Protein AF-J9G5D9-F1 (afdb_monomer_lite)

InterPro domains:
  IPR029044 Nucleotide-diphospho-sugar transferases [G3DSA:3.90.550.10] (17-73)
  IPR029044 Nucleotide-diphospho-sugar transferases [SSF53448] (20-72)

Secondary structure (DSSP, 8-state):
----EEEEEE--TT---TTTTTTS-GGG-EETTTEETTHHHHHHHHHTT--EEEEEE-S-THHHHHHHTT---

Structure (mmCIF, N/CA/C/O backbone):
data_AF-J9G5D9-F1
#
_entry.id   AF-J9G5D9-F1
#
loop_
_atom_site.group_PDB
_atom_site.id
_atom_site.type_symbol
_atom_site.label_atom_id
_atom_site.label_alt_id
_atom_site.label_comp_id
_atom_site.label_asym_id
_atom_site.label_entity_id
_atom_site.label_seq_id
_atom_site.pdbx_PDB_ins_code
_atom_site.Cartn_x
_atom_site.Cartn_y
_atom_site.Cartn_z
_atom_site.occupancy
_atom_site.B_iso_or_equiv
_atom_site.auth_seq_id
_atom_site.auth_comp_id
_atom_site.auth_asym_id
_atom_site.auth_atom_id
_ato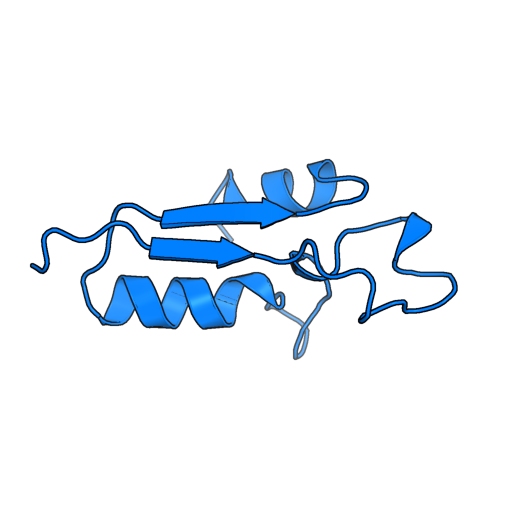m_site.pdbx_PDB_model_num
ATOM 1 N N . MET A 1 1 ? -14.780 -3.081 16.724 1.00 67.56 1 MET A N 1
ATOM 2 C CA . MET A 1 1 ? -13.971 -3.149 15.490 1.00 67.56 1 MET A CA 1
ATOM 3 C C . MET A 1 1 ? -14.929 -3.144 14.311 1.00 67.56 1 MET A C 1
ATOM 5 O O . MET A 1 1 ? -15.943 -3.831 14.416 1.00 67.56 1 MET A O 1
ATOM 9 N N . PRO A 1 2 ? -14.701 -2.329 13.270 1.00 79.19 2 PRO A N 1
ATOM 10 C CA . PRO A 1 2 ? -15.550 -2.329 12.083 1.00 79.19 2 PRO A CA 1
ATOM 11 C C . PRO A 1 2 ? -15.457 -3.675 11.351 1.00 79.19 2 PRO A C 1
ATOM 13 O O . PRO A 1 2 ? -14.365 -4.179 11.115 1.00 79.19 2 PRO A O 1
ATOM 16 N N . ASN A 1 3 ? -16.606 -4.248 10.992 1.00 92.25 3 ASN A N 1
ATOM 17 C CA . ASN A 1 3 ? -16.681 -5.418 10.119 1.00 92.25 3 ASN A CA 1
ATOM 18 C C . ASN A 1 3 ? -16.664 -4.938 8.661 1.00 92.25 3 ASN A C 1
ATOM 20 O O . ASN A 1 3 ? -17.718 -4.710 8.065 1.00 92.25 3 ASN A O 1
ATOM 24 N N . ALA A 1 4 ? -15.470 -4.667 8.140 1.00 93.94 4 ALA A N 1
ATOM 25 C CA . ALA A 1 4 ? -15.273 -4.096 6.814 1.00 93.94 4 ALA A CA 1
ATOM 26 C C . ALA A 1 4 ? -14.068 -4.730 6.114 1.00 93.94 4 ALA A C 1
ATOM 28 O O . A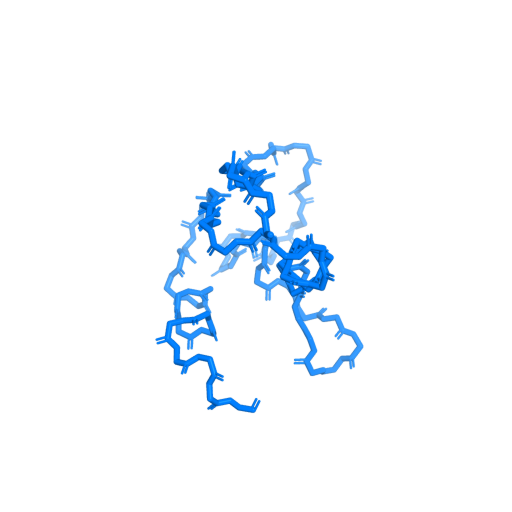LA A 1 4 ? -13.060 -5.024 6.752 1.00 93.94 4 ALA A O 1
ATOM 29 N N . LEU A 1 5 ? -14.168 -4.863 4.789 1.00 95.69 5 LEU A N 1
ATOM 30 C CA . LEU A 1 5 ? -13.069 -5.257 3.913 1.00 95.69 5 LEU A CA 1
ATOM 31 C C . LEU A 1 5 ? -12.421 -4.006 3.310 1.00 95.69 5 LEU A C 1
ATOM 33 O O . LEU A 1 5 ? -13.060 -3.267 2.557 1.00 95.69 5 LEU A O 1
ATOM 37 N N . GLY A 1 6 ? -11.148 -3.780 3.615 1.00 95.81 6 GLY A N 1
ATOM 38 C CA . GLY A 1 6 ? -10.337 -2.749 2.978 1.00 95.81 6 GLY A CA 1
ATOM 39 C C . GLY A 1 6 ? -9.836 -3.210 1.610 1.00 95.81 6 GLY A C 1
ATOM 40 O O . GLY A 1 6 ? -9.231 -4.272 1.497 1.00 95.81 6 GLY A O 1
ATOM 41 N N . ILE A 1 7 ? -10.048 -2.408 0.566 1.00 95.56 7 ILE A N 1
ATOM 42 C CA . ILE A 1 7 ? -9.511 -2.671 -0.777 1.00 95.56 7 ILE A CA 1
ATOM 43 C C . ILE A 1 7 ? -8.579 -1.526 -1.168 1.00 95.56 7 ILE A C 1
ATOM 45 O O . ILE A 1 7 ? -8.993 -0.368 -1.225 1.00 95.56 7 ILE A O 1
ATOM 49 N N . ILE A 1 8 ? -7.321 -1.853 -1.466 1.00 93.44 8 ILE A N 1
ATOM 50 C CA . ILE A 1 8 ? -6.303 -0.908 -1.934 1.00 93.44 8 ILE A CA 1
ATOM 51 C C . ILE A 1 8 ? -5.910 -1.294 -3.362 1.00 93.44 8 ILE A C 1
ATOM 53 O O . ILE A 1 8 ? -5.448 -2.408 -3.600 1.00 93.44 8 ILE A O 1
ATOM 57 N N . SER A 1 9 ? -6.071 -0.374 -4.317 1.00 91.44 9 SER A N 1
ATOM 58 C CA . SER A 1 9 ? -5.803 -0.632 -5.736 1.00 91.44 9 SER A CA 1
ATOM 59 C C . SER A 1 9 ? -4.666 0.235 -6.277 1.00 91.44 9 SER A C 1
ATOM 61 O O . SER A 1 9 ? -4.816 1.440 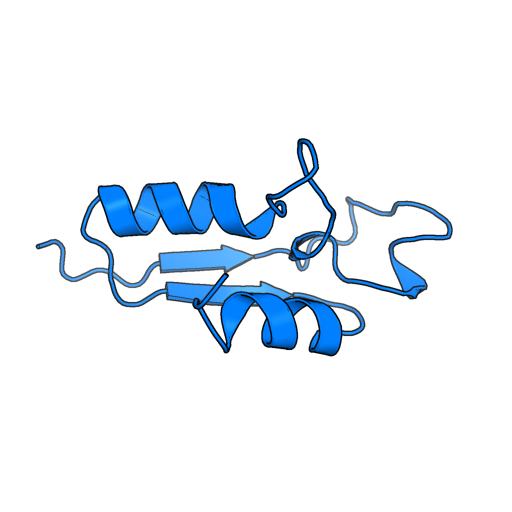-6.471 1.00 91.44 9 SER A O 1
ATOM 63 N N . PHE A 1 10 ? -3.531 -0.403 -6.572 1.00 86.00 10 PHE A N 1
ATOM 64 C CA . PHE A 1 10 ? -2.374 0.177 -7.264 1.00 86.00 10 PHE A CA 1
ATOM 6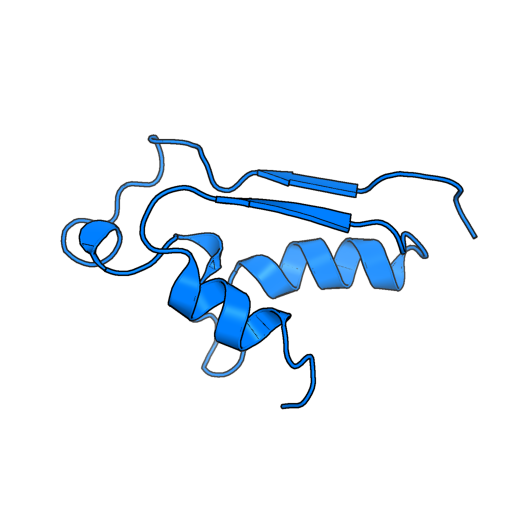5 C C . PHE A 1 10 ? -2.290 -0.290 -8.728 1.00 86.00 10 PHE A C 1
ATOM 67 O O . PHE A 1 10 ? -1.199 -0.492 -9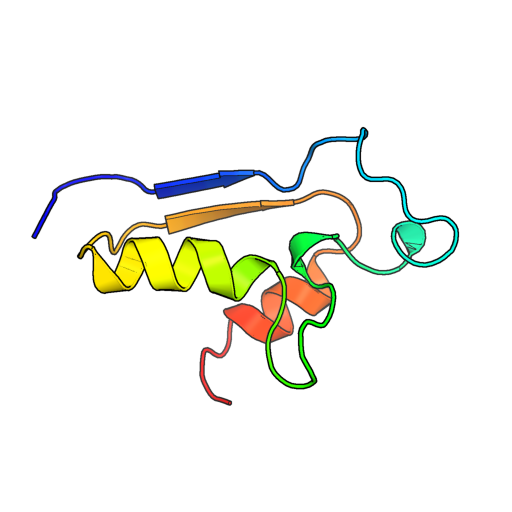.263 1.00 86.00 10 PHE A O 1
ATOM 74 N N . THR A 1 11 ? -3.434 -0.522 -9.374 1.00 80.19 11 THR A N 1
ATOM 75 C CA . THR A 1 11 ? -3.506 -1.045 -10.751 1.00 80.19 11 THR A CA 1
ATOM 76 C C . THR A 1 11 ? -3.638 0.048 -11.813 1.00 80.19 11 THR A C 1
ATOM 78 O O . THR A 1 11 ? -3.560 -0.249 -13.005 1.00 80.19 11 THR A O 1
ATOM 81 N N . SER A 1 12 ? -3.819 1.309 -11.403 1.00 74.94 12 SER A N 1
ATOM 82 C CA . SER A 1 12 ? -4.049 2.414 -12.334 1.00 74.94 12 SER A CA 1
ATOM 83 C C . SER A 1 12 ? -2.855 2.617 -13.280 1.00 74.94 12 SER A C 1
ATOM 85 O O . SER A 1 12 ? -1.744 2.879 -12.809 1.00 74.94 12 SER A O 1
ATOM 87 N N . PRO A 1 13 ? -3.068 2.570 -14.610 1.00 64.88 13 PRO A N 1
ATOM 88 C CA . PRO A 1 13 ? -2.016 2.812 -15.595 1.00 64.88 13 PRO A CA 1
ATOM 89 C C . PRO A 1 13 ? -1.609 4.291 -15.673 1.00 64.88 13 PRO A C 1
ATOM 91 O O . PRO A 1 13 ? -0.604 4.612 -16.301 1.00 64.88 13 PRO A O 1
ATOM 94 N N . ALA A 1 14 ? -2.362 5.194 -15.028 1.00 64.56 14 ALA A N 1
ATOM 95 C CA . ALA A 1 14 ? -2.068 6.625 -15.011 1.00 64.56 14 ALA A CA 1
ATOM 96 C C . ALA A 1 14 ? -0.754 6.956 -14.281 1.00 64.56 14 ALA A C 1
ATOM 98 O O . ALA A 1 14 ? -0.152 7.996 -14.538 1.00 64.56 14 ALA A O 1
ATOM 99 N N . ILE A 1 15 ? -0.289 6.076 -13.387 1.00 64.00 15 ILE A N 1
ATOM 100 C CA . ILE A 1 15 ? 0.971 6.254 -12.661 1.00 64.00 15 ILE A CA 1
ATOM 101 C C . ILE A 1 15 ? 2.058 5.432 -13.357 1.00 64.00 15 ILE A C 1
ATOM 103 O O . ILE A 1 15 ? 2.384 4.314 -12.958 1.00 64.00 15 ILE A O 1
ATOM 107 N N . PHE A 1 16 ? 2.622 6.002 -14.421 1.00 65.50 16 PHE A N 1
ATOM 108 C CA . PHE A 1 16 ? 3.756 5.426 -15.136 1.00 65.50 16 PHE A CA 1
ATOM 109 C C . PHE A 1 16 ? 5.032 6.211 -14.835 1.00 65.50 16 PHE A C 1
ATOM 111 O O . PHE A 1 16 ? 5.219 7.335 -15.300 1.00 65.50 16 PHE A O 1
ATOM 118 N N . VAL A 1 17 ? 5.943 5.596 -14.083 1.00 66.94 17 VAL A N 1
ATOM 119 C CA . VAL A 1 17 ? 7.289 6.125 -13.856 1.00 66.94 17 VAL A CA 1
ATOM 120 C C . VAL A 1 17 ? 8.247 5.363 -14.759 1.00 66.94 17 VAL A C 1
ATOM 122 O O . VAL A 1 17 ? 8.613 4.211 -14.497 1.00 66.94 17 VAL A O 1
ATOM 125 N N . ARG A 1 18 ? 8.629 6.015 -15.862 1.00 68.75 18 ARG A N 1
ATOM 126 C CA . ARG A 1 18 ? 9.507 5.444 -16.888 1.00 68.75 18 ARG A CA 1
ATOM 127 C C . ARG A 1 18 ? 10.783 4.897 -16.243 1.00 68.75 18 ARG A C 1
ATOM 129 O O . ARG A 1 18 ? 11.482 5.609 -15.533 1.00 68.75 18 ARG A O 1
ATOM 136 N N . GLY A 1 19 ? 11.073 3.625 -16.502 1.00 68.88 19 GLY A N 1
ATOM 137 C CA . GLY A 1 19 ? 12.281 2.952 -16.024 1.00 68.88 19 GLY A CA 1
ATOM 138 C C . GLY A 1 19 ? 12.193 2.338 -14.625 1.00 68.88 19 GLY A C 1
ATOM 139 O O . GLY A 1 19 ? 13.026 1.498 -14.330 1.00 68.88 19 GLY A O 1
ATOM 140 N N . ILE A 1 20 ? 11.199 2.667 -13.788 1.00 67.25 20 ILE A N 1
ATOM 141 C CA . ILE A 1 20 ? 11.031 2.054 -12.449 1.00 67.25 20 ILE A CA 1
ATOM 142 C C . ILE A 1 20 ? 9.785 1.167 -12.399 1.00 67.25 20 ILE A C 1
ATOM 144 O O . ILE A 1 20 ? 9.842 0.058 -11.861 1.00 67.25 20 ILE A O 1
ATOM 148 N N . SER A 1 21 ? 8.681 1.609 -13.013 1.00 65.38 21 SER A N 1
ATOM 149 C CA . SER A 1 21 ? 7.415 0.860 -13.050 1.00 65.38 21 SER A CA 1
ATOM 150 C C . SER A 1 21 ? 7.534 -0.506 -13.740 1.00 65.38 21 SER A C 1
ATOM 152 O O . SER A 1 21 ? 6.730 -1.392 -13.479 1.00 65.38 21 SER A O 1
ATOM 154 N N . SER A 1 22 ? 8.553 -0.700 -14.586 1.00 67.69 22 SER A N 1
ATOM 155 C CA . SER A 1 22 ? 8.855 -1.985 -15.231 1.00 67.69 22 SER A CA 1
ATOM 156 C C . SER A 1 22 ? 9.456 -3.021 -14.270 1.00 67.69 22 SER A C 1
ATOM 158 O O . SER A 1 22 ? 9.345 -4.217 -14.519 1.00 67.69 22 SER A O 1
ATOM 160 N N . TYR A 1 23 ? 10.099 -2.577 -13.184 1.00 69.25 23 TYR A N 1
ATOM 161 C CA . TYR A 1 23 ? 10.831 -3.447 -12.252 1.00 69.25 23 TYR A CA 1
ATOM 162 C C . TYR A 1 23 ? 10.067 -3.713 -10.958 1.00 69.25 23 TYR A C 1
ATOM 164 O O . TYR A 1 23 ? 10.233 -4.773 -10.353 1.00 69.25 23 TYR A O 1
ATOM 172 N N . ARG A 1 24 ? 9.236 -2.761 -10.515 1.00 77.81 24 ARG A N 1
ATOM 173 C CA . ARG A 1 24 ? 8.442 -2.895 -9.292 1.00 77.81 24 ARG A CA 1
ATOM 174 C C . ARG A 1 24 ? 7.095 -2.173 -9.396 1.00 77.81 24 ARG A C 1
ATOM 176 O O . ARG A 1 24 ? 7.032 -1.111 -10.016 1.00 77.81 24 ARG A O 1
ATOM 183 N N . PRO A 1 25 ? 6.041 -2.692 -8.747 1.00 85.56 25 PRO A N 1
ATOM 184 C CA . PRO A 1 25 ? 4.764 -2.005 -8.627 1.00 85.56 25 PRO A CA 1
ATOM 185 C C . PRO A 1 25 ? 4.919 -0.679 -7.884 1.00 85.56 25 PRO A C 1
ATOM 187 O O . PRO A 1 25 ? 5.746 -0.565 -6.975 1.00 85.56 25 PRO A O 1
ATOM 190 N N . VAL A 1 26 ? 4.055 0.289 -8.198 1.00 87.25 26 VAL A N 1
ATOM 191 C CA . VAL A 1 26 ? 3.987 1.590 -7.503 1.00 87.25 26 VAL A CA 1
ATOM 192 C C . VAL A 1 26 ? 3.780 1.402 -6.000 1.00 87.25 26 VAL A C 1
ATOM 194 O O . VAL A 1 26 ? 4.432 2.068 -5.204 1.00 87.25 26 VAL A O 1
ATOM 197 N N . ALA A 1 27 ? 2.970 0.416 -5.605 1.00 89.06 27 ALA A N 1
ATOM 198 C CA . ALA A 1 27 ? 2.769 0.019 -4.210 1.00 89.06 27 ALA A CA 1
ATOM 199 C C . ALA A 1 27 ? 4.089 -0.214 -3.452 1.00 89.06 27 ALA A C 1
ATOM 201 O O . ALA A 1 27 ? 4.189 0.049 -2.255 1.00 89.06 27 ALA A O 1
ATOM 202 N N . ALA A 1 28 ? 5.115 -0.705 -4.153 1.00 89.19 28 ALA A N 1
ATOM 203 C CA . ALA A 1 28 ? 6.401 -1.011 -3.563 1.00 89.19 28 ALA A CA 1
ATOM 204 C C . ALA A 1 28 ? 7.356 0.189 -3.521 1.00 89.19 28 ALA A C 1
ATOM 206 O O . ALA A 1 28 ? 8.421 0.042 -2.939 1.00 89.19 28 ALA A O 1
ATOM 207 N N . PHE A 1 29 ? 7.062 1.336 -4.134 1.00 88.38 29 PHE A N 1
ATOM 208 C CA . PHE A 1 29 ? 8.021 2.444 -4.206 1.00 88.38 29 PHE A CA 1
ATOM 209 C C . PHE A 1 29 ? 8.405 2.933 -2.813 1.00 88.38 29 PHE A C 1
ATOM 211 O O . PHE A 1 29 ? 7.536 3.126 -1.968 1.00 88.38 29 PHE A O 1
ATOM 218 N N . SER A 1 30 ? 9.706 3.132 -2.597 1.00 88.00 30 SER A N 1
ATOM 219 C CA . SER A 1 30 ? 10.233 3.625 -1.328 1.00 88.00 30 SER A CA 1
ATOM 220 C C . SER A 1 30 ? 9.760 5.056 -1.066 1.00 88.00 30 SER A C 1
ATOM 222 O O . SER A 1 30 ? 9.794 5.903 -1.957 1.00 88.00 30 SER A O 1
ATOM 224 N N . TYR A 1 31 ? 9.365 5.324 0.173 1.00 84.50 31 TYR A N 1
ATOM 225 C CA . TYR A 1 31 ? 8.902 6.610 0.670 1.00 84.50 31 TYR A CA 1
ATOM 226 C C . TYR A 1 31 ? 9.647 6.943 1.968 1.00 84.50 31 TYR A C 1
ATOM 228 O O . TYR A 1 31 ? 9.658 6.152 2.911 1.00 84.50 31 TYR A O 1
ATOM 236 N N . VAL A 1 32 ? 10.320 8.098 1.995 1.00 88.88 32 VAL A N 1
ATOM 237 C CA . VAL A 1 32 ? 11.080 8.606 3.160 1.00 88.88 32 VAL A CA 1
ATOM 238 C C . VAL A 1 32 ? 12.033 7.542 3.755 1.00 88.88 32 VAL A C 1
ATOM 240 O O . VAL A 1 32 ? 12.162 7.361 4.961 1.00 88.88 32 VAL A O 1
ATOM 243 N N . GLY A 1 33 ? 12.702 6.783 2.881 1.00 83.56 33 GLY A N 1
ATOM 244 C CA . GLY A 1 33 ? 13.785 5.852 3.221 1.00 83.56 33 GLY A CA 1
ATOM 245 C C . GLY A 1 33 ? 13.368 4.475 3.753 1.00 83.56 33 GLY A C 1
ATOM 246 O O . GLY A 1 33 ? 13.978 3.487 3.350 1.00 83.56 33 GLY A O 1
ATOM 247 N N . ARG A 1 34 ? 12.355 4.381 4.623 1.00 85.31 34 ARG A N 1
ATOM 248 C CA . ARG A 1 34 ? 11.974 3.111 5.287 1.00 85.31 34 ARG A CA 1
ATOM 249 C C . ARG A 1 34 ? 10.604 2.575 4.897 1.00 85.31 34 ARG A C 1
ATOM 251 O O . ARG A 1 34 ? 10.393 1.370 4.970 1.00 85.31 34 ARG A O 1
ATOM 258 N N . TYR A 1 35 ? 9.704 3.452 4.474 1.00 90.06 35 TYR A N 1
ATOM 259 C CA . TYR A 1 35 ? 8.345 3.071 4.127 1.00 90.06 35 TYR A CA 1
ATOM 260 C C . TYR A 1 35 ? 8.218 2.815 2.635 1.00 90.06 35 TYR A C 1
ATOM 262 O O . TYR A 1 35 ? 9.096 3.148 1.831 1.00 90.06 35 TYR A O 1
ATOM 270 N N . ARG A 1 36 ? 7.091 2.241 2.254 1.00 91.31 36 ARG A N 1
ATOM 271 C CA . ARG A 1 36 ? 6.624 2.131 0.884 1.00 91.31 36 ARG A CA 1
ATOM 272 C C . ARG A 1 36 ? 5.257 2.772 0.752 1.00 91.31 36 ARG A C 1
ATOM 274 O O . ARG A 1 36 ? 4.543 2.945 1.733 1.00 91.31 36 ARG A O 1
ATOM 281 N N . LEU A 1 37 ? 4.870 3.106 -0.475 1.00 91.56 37 LEU A N 1
ATOM 282 C CA . LEU A 1 37 ? 3.570 3.735 -0.725 1.00 91.56 37 LEU A CA 1
ATOM 283 C C . LEU A 1 37 ? 2.383 2.893 -0.229 1.00 91.56 37 LEU A C 1
ATOM 285 O O . L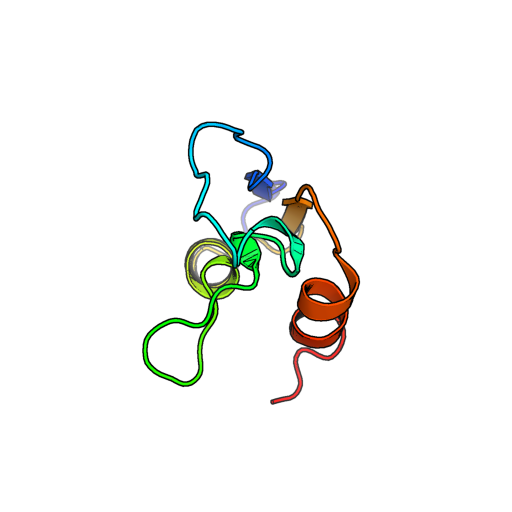EU A 1 37 ? 1.377 3.468 0.175 1.00 91.56 37 LEU A O 1
ATOM 289 N N . VAL A 1 38 ? 2.499 1.559 -0.215 1.00 92.00 38 VAL A N 1
ATOM 290 C CA . VAL A 1 38 ? 1.481 0.661 0.363 1.00 92.00 38 VAL A CA 1
ATOM 291 C C . VAL A 1 38 ? 1.283 0.859 1.871 1.00 92.00 38 VAL A C 1
ATOM 293 O O . VAL A 1 38 ? 0.176 0.651 2.363 1.00 92.00 38 VAL A O 1
ATOM 296 N N . ASP A 1 39 ? 2.306 1.309 2.601 1.00 92.69 39 ASP A N 1
ATOM 297 C CA . ASP A 1 39 ? 2.267 1.378 4.065 1.00 92.69 39 ASP A CA 1
ATOM 298 C C . ASP A 1 39 ? 1.296 2.457 4.557 1.00 92.69 39 ASP A C 1
ATOM 300 O O . ASP A 1 39 ? 0.682 2.289 5.606 1.00 92.69 39 ASP A O 1
ATOM 304 N N . ILE A 1 40 ? 1.107 3.543 3.797 1.00 93.81 40 ILE A N 1
ATOM 305 C CA . ILE A 1 40 ? 0.201 4.644 4.160 1.00 93.81 40 ILE A CA 1
ATOM 306 C C . ILE A 1 40 ? -1.266 4.179 4.241 1.00 93.81 40 ILE A C 1
ATOM 308 O O . ILE A 1 40 ? -1.858 4.283 5.317 1.00 93.81 40 ILE A O 1
ATOM 312 N N . PRO A 1 41 ? -1.889 3.647 3.166 1.00 95.06 41 PRO A N 1
ATOM 313 C CA . PRO A 1 41 ? -3.270 3.181 3.237 1.00 95.06 41 PRO A CA 1
ATOM 314 C C . PRO A 1 41 ? -3.437 1.974 4.168 1.00 95.06 41 PRO A C 1
ATOM 316 O O . PRO A 1 41 ? -4.453 1.902 4.855 1.00 95.06 41 PRO A O 1
ATOM 319 N N . VAL A 1 42 ? -2.449 1.072 4.253 1.00 94.06 42 VAL A N 1
ATOM 320 C CA . VAL A 1 42 ? -2.489 -0.048 5.209 1.00 94.06 42 VAL A CA 1
ATOM 321 C C . VAL A 1 42 ? -2.510 0.469 6.647 1.00 94.06 42 VAL A C 1
ATOM 323 O O . VAL A 1 42 ? -3.398 0.086 7.401 1.00 94.06 42 VAL A O 1
ATOM 326 N N . SER A 1 43 ? -1.612 1.390 7.012 1.00 94.69 43 SER A N 1
ATOM 327 C CA . SER A 1 43 ? -1.568 1.982 8.358 1.00 94.69 43 SER A CA 1
ATOM 328 C C . SER A 1 43 ? -2.852 2.740 8.691 1.00 94.69 43 SER A C 1
ATOM 330 O O . SER A 1 43 ? -3.352 2.646 9.806 1.00 94.69 43 SER A O 1
ATOM 332 N N . ASN A 1 44 ? -3.427 3.465 7.727 1.00 95.75 44 ASN A N 1
ATOM 333 C CA . ASN A 1 44 ? -4.708 4.146 7.923 1.00 95.75 44 ASN A CA 1
ATOM 334 C C . ASN A 1 44 ? -5.838 3.153 8.240 1.00 95.75 44 ASN A C 1
ATOM 336 O O . ASN A 1 44 ? -6.629 3.393 9.153 1.00 95.75 44 ASN A O 1
ATOM 340 N N . MET A 1 45 ? -5.912 2.042 7.502 1.00 95.69 45 MET A N 1
ATOM 341 C CA . MET A 1 45 ? -6.929 1.006 7.699 1.00 95.69 45 MET A CA 1
ATOM 342 C C . MET A 1 45 ? -6.746 0.275 9.033 1.00 95.69 45 MET A C 1
ATOM 344 O O . MET A 1 45 ? -7.707 0.169 9.798 1.00 95.69 45 MET A O 1
ATOM 348 N N . THR A 1 46 ? -5.524 -0.151 9.360 1.00 94.31 46 THR A N 1
ATOM 349 C CA . THR A 1 46 ? -5.247 -0.867 10.614 1.00 94.31 46 THR A CA 1
ATOM 350 C C . THR A 1 46 ? -5.448 0.027 11.838 1.00 94.31 46 THR A C 1
ATOM 352 O O . THR A 1 46 ? -6.100 -0.399 12.791 1.00 94.31 46 THR A O 1
ATOM 355 N N . ASN A 1 47 ? -5.014 1.293 11.792 1.00 95.62 47 ASN A N 1
ATOM 356 C CA . ASN A 1 47 ? -5.277 2.276 12.854 1.00 95.62 47 ASN A CA 1
ATOM 357 C C . ASN A 1 47 ? -6.773 2.608 13.003 1.00 95.62 47 ASN A C 1
ATOM 359 O O . ASN A 1 47 ? -7.205 3.025 14.074 1.00 95.62 47 ASN A O 1
ATOM 363 N N . SER A 1 48 ? -7.574 2.388 11.955 1.00 96.19 48 SER A N 1
ATOM 364 C CA . SER A 1 48 ? -9.040 2.523 11.989 1.00 96.19 48 SER A CA 1
ATOM 365 C C . SER A 1 48 ? -9.758 1.226 12.395 1.00 96.19 48 SER A C 1
ATOM 367 O O . SER A 1 48 ? -10.988 1.175 12.418 1.00 96.19 48 SER A O 1
ATOM 369 N N . GLY A 1 49 ? -9.015 0.162 12.718 1.00 95.25 49 GLY A N 1
ATOM 370 C CA . GLY A 1 49 ? -9.561 -1.124 13.151 1.00 95.25 49 GLY A CA 1
ATOM 371 C C . GLY A 1 49 ? -10.053 -2.038 12.024 1.00 95.25 49 GLY A C 1
ATOM 372 O O . GLY A 1 49 ? -10.744 -3.011 12.321 1.00 95.25 49 GLY A O 1
ATOM 373 N N . ILE A 1 50 ? -9.716 -1.749 10.763 1.00 96.12 50 ILE A N 1
ATOM 374 C CA . ILE A 1 50 ? -9.973 -2.627 9.611 1.00 96.12 50 ILE A CA 1
ATOM 375 C C . ILE A 1 50 ? -8.831 -3.646 9.533 1.00 96.12 50 ILE A C 1
ATOM 377 O O . ILE A 1 50 ? -7.673 -3.262 9.377 1.00 96.12 50 ILE A O 1
ATOM 381 N N . GLN A 1 51 ? -9.153 -4.934 9.664 1.00 91.94 51 GLN A N 1
ATOM 382 C CA . GLN A 1 51 ? -8.159 -6.017 9.729 1.00 91.94 51 GLN A CA 1
ATOM 383 C C . GLN A 1 51 ? -8.072 -6.831 8.436 1.00 91.94 51 GLN A C 1
ATOM 385 O O . GLN A 1 51 ? -6.988 -7.271 8.062 1.00 91.94 51 GLN A O 1
ATOM 390 N N . ASP A 1 52 ? -9.189 -6.974 7.723 1.00 94.44 52 ASP A N 1
ATOM 391 C CA . ASP A 1 52 ? -9.227 -7.646 6.430 1.00 94.44 52 ASP A CA 1
ATOM 392 C C . ASP A 1 52 ? -8.904 -6.637 5.329 1.00 94.44 52 ASP A C 1
ATOM 394 O O . ASP A 1 52 ? -9.715 -5.769 5.000 1.00 94.44 52 ASP A O 1
ATOM 398 N N . ILE A 1 53 ? -7.692 -6.720 4.775 1.00 94.50 53 ILE A N 1
ATOM 399 C CA . ILE A 1 53 ? -7.200 -5.789 3.755 1.00 94.50 53 ILE A CA 1
ATOM 400 C C . ILE A 1 53 ? -6.692 -6.570 2.544 1.00 94.50 53 ILE A C 1
ATOM 402 O O . ILE A 1 53 ? -5.814 -7.424 2.655 1.00 94.50 53 ILE A O 1
ATOM 406 N N . GLN A 1 54 ? -7.207 -6.232 1.365 1.00 93.62 54 GLN A N 1
ATOM 407 C CA . GLN A 1 54 ? -6.735 -6.741 0.082 1.00 93.62 54 GLN A CA 1
ATOM 408 C C . GLN A 1 54 ? -5.990 -5.648 -0.682 1.00 93.62 54 GLN A C 1
ATOM 410 O O . GLN A 1 54 ? -6.491 -4.536 -0.862 1.00 93.62 54 GLN A O 1
ATOM 415 N N . VAL A 1 55 ? -4.796 -5.983 -1.170 1.00 91.75 55 VAL A N 1
ATOM 416 C CA . VAL A 1 55 ? -3.952 -5.081 -1.960 1.00 91.75 55 VAL A CA 1
ATOM 417 C C . VAL A 1 55 ? -3.807 -5.633 -3.372 1.00 91.75 55 VAL A C 1
ATOM 419 O O . VAL A 1 55 ? -3.232 -6.700 -3.579 1.00 91.75 55 VAL A O 1
ATOM 422 N N . TYR A 1 56 ? -4.289 -4.873 -4.349 1.00 90.88 56 TYR A N 1
ATOM 423 C CA . TYR A 1 56 ? -4.207 -5.195 -5.768 1.00 90.88 56 TYR A CA 1
ATOM 424 C C . TYR A 1 56 ? -3.106 -4.375 -6.430 1.00 90.88 56 TYR A C 1
ATOM 426 O O . TYR A 1 56 ? -3.013 -3.160 -6.238 1.00 90.88 56 TYR A O 1
ATOM 434 N N . THR A 1 57 ? -2.260 -5.020 -7.231 1.00 87.69 57 THR A N 1
ATOM 435 C CA . THR A 1 57 ? -1.159 -4.342 -7.914 1.00 87.69 57 THR A CA 1
ATOM 436 C C . THR A 1 57 ? -0.817 -5.000 -9.247 1.00 87.69 57 THR A C 1
ATOM 438 O O . THR A 1 57 ? -0.990 -6.205 -9.405 1.00 87.69 57 THR A O 1
ATOM 441 N N . ASN A 1 58 ? -0.308 -4.201 -10.187 1.00 84.12 58 ASN A N 1
ATOM 442 C CA . ASN A 1 58 ? 0.184 -4.647 -11.492 1.00 84.12 58 ASN A CA 1
ATOM 443 C C . ASN A 1 58 ? 1.724 -4.607 -11.529 1.00 84.12 58 ASN A C 1
ATOM 445 O O . ASN A 1 58 ? 2.348 -3.863 -10.773 1.00 84.12 58 ASN A O 1
ATOM 449 N N . GLY A 1 59 ? 2.349 -5.353 -12.443 1.00 81.25 59 GLY A N 1
ATOM 450 C CA . GLY A 1 59 ? 3.813 -5.444 -12.557 1.00 81.25 59 GLY A CA 1
ATOM 451 C C . GLY A 1 59 ? 4.378 -6.635 -11.780 1.00 81.25 59 GLY A C 1
ATOM 452 O O . GLY A 1 59 ? 3.694 -7.639 -11.638 1.00 81.25 59 GLY A O 1
ATOM 453 N N . ASN A 1 60 ? 5.625 -6.555 -11.302 1.00 83.12 60 ASN A N 1
ATOM 454 C CA . ASN A 1 60 ? 6.276 -7.647 -10.562 1.00 83.12 60 ASN A CA 1
ATOM 455 C C . ASN A 1 60 ? 5.954 -7.585 -9.050 1.00 83.12 60 ASN A C 1
ATOM 457 O O . ASN A 1 60 ? 6.611 -6.831 -8.325 1.00 83.12 60 ASN A O 1
ATOM 461 N N . PRO A 1 61 ? 4.999 -8.377 -8.525 1.00 81.50 61 PRO A N 1
ATOM 462 C CA . PRO A 1 61 ? 4.544 -8.245 -7.144 1.00 81.50 61 PRO A CA 1
ATOM 463 C C . PRO A 1 61 ? 5.545 -8.800 -6.130 1.00 81.50 61 PRO A C 1
ATOM 465 O O . PRO A 1 61 ? 5.403 -8.514 -4.944 1.00 81.50 61 PRO A O 1
ATOM 468 N N . LYS A 1 62 ? 6.568 -9.556 -6.562 1.00 84.69 62 LYS A N 1
ATOM 469 C CA . LYS A 1 62 ? 7.496 -10.247 -5.659 1.00 84.69 62 LYS A CA 1
ATOM 470 C C . LYS A 1 62 ? 8.095 -9.304 -4.621 1.00 84.69 62 LYS A C 1
ATOM 472 O O . LYS A 1 62 ? 8.032 -9.575 -3.432 1.00 84.69 62 LYS A O 1
ATOM 477 N N . VAL A 1 63 ? 8.595 -8.152 -5.061 1.00 83.00 63 VAL A N 1
ATOM 478 C CA . VAL A 1 63 ? 9.191 -7.163 -4.156 1.00 83.00 63 VAL A CA 1
ATOM 479 C C . VAL A 1 63 ? 8.186 -6.596 -3.157 1.00 83.00 63 VAL A C 1
ATOM 481 O O . VAL A 1 63 ? 8.583 -6.260 -2.045 1.00 83.00 63 VAL A O 1
ATOM 484 N N . LEU A 1 64 ? 6.909 -6.454 -3.532 1.00 85.25 64 LEU A N 1
ATOM 485 C CA . LEU A 1 64 ? 5.845 -6.002 -2.633 1.00 85.25 64 LEU A CA 1
ATOM 486 C C . LEU A 1 64 ? 5.506 -7.090 -1.614 1.00 85.25 64 LEU A C 1
ATOM 488 O O . LEU A 1 64 ? 5.419 -6.795 -0.428 1.00 85.25 64 LEU A O 1
ATOM 492 N N . PHE A 1 65 ? 5.355 -8.333 -2.065 1.00 85.31 65 PHE A N 1
ATOM 493 C CA . PHE A 1 65 ? 5.037 -9.468 -1.202 1.00 85.31 65 PHE A CA 1
ATOM 494 C C . PHE A 1 65 ? 6.170 -9.786 -0.233 1.00 85.31 65 PHE A C 1
ATOM 496 O O . PHE A 1 65 ? 5.891 -10.064 0.921 1.00 85.31 65 PHE A O 1
ATOM 503 N N . ASP A 1 66 ? 7.430 -9.650 -0.644 1.00 84.88 66 ASP A N 1
ATOM 504 C CA . ASP A 1 66 ? 8.571 -9.809 0.264 1.00 84.88 66 ASP A CA 1
ATOM 505 C C . ASP A 1 66 ? 8.572 -8.727 1.376 1.00 84.88 66 ASP A C 1
ATOM 507 O O . ASP A 1 66 ? 9.089 -8.959 2.462 1.00 84.88 66 ASP A O 1
ATOM 511 N N . HIS A 1 67 ? 7.968 -7.552 1.132 1.00 83.94 67 HIS A N 1
ATOM 512 C CA . HIS A 1 67 ? 7.834 -6.467 2.123 1.00 83.94 67 HIS A CA 1
ATOM 513 C C . HIS A 1 67 ? 6.622 -6.632 3.036 1.00 83.94 67 HIS A C 1
ATOM 515 O O . HIS A 1 67 ? 6.736 -6.474 4.245 1.00 83.94 67 HIS A O 1
ATOM 521 N N . VAL A 1 68 ? 5.461 -6.958 2.465 1.00 81.62 68 VAL A N 1
ATOM 522 C CA . VAL A 1 68 ? 4.209 -7.124 3.222 1.00 81.62 68 VAL A CA 1
ATOM 523 C C . VAL A 1 68 ? 4.171 -8.475 3.941 1.00 81.62 68 VAL A C 1
ATOM 525 O O . VAL A 1 68 ? 3.728 -8.562 5.080 1.00 81.62 68 VAL A O 1
ATOM 528 N N . GLY A 1 69 ? 4.648 -9.532 3.284 1.00 70.31 69 GLY A N 1
ATOM 529 C CA . GLY A 1 69 ? 4.497 -10.928 3.690 1.00 70.31 69 GLY A CA 1
ATOM 530 C C . GLY A 1 69 ? 5.316 -11.346 4.908 1.00 70.31 69 GLY A C 1
ATOM 531 O O . GLY A 1 69 ? 5.059 -12.417 5.449 1.00 70.31 69 GLY A O 1
ATOM 532 N N . SER A 1 70 ? 6.263 -10.522 5.372 1.00 56.94 70 SER A N 1
ATOM 533 C CA . SER A 1 70 ? 6.935 -10.759 6.653 1.00 56.94 70 SER A CA 1
ATOM 534 C C . SER A 1 70 ? 6.386 -9.896 7.786 1.00 56.94 70 SER A C 1
ATOM 536 O O . SER A 1 70 ? 6.453 -10.345 8.927 1.00 56.94 70 SER A O 1
ATOM 538 N N . GLY A 1 71 ? 5.888 -8.676 7.520 1.00 53.44 71 GLY A N 1
ATOM 539 C CA . GLY A 1 71 ? 5.474 -7.699 8.546 1.00 53.44 71 GLY A CA 1
ATOM 540 C C . GLY A 1 71 ? 6.517 -7.444 9.654 1.00 53.44 71 GLY A C 1
ATOM 541 O O . GLY A 1 71 ? 6.206 -6.820 10.664 1.00 53.44 71 GLY A O 1
ATOM 542 N N . ARG A 1 72 ? 7.737 -7.974 9.494 1.00 44.03 72 ARG A N 1
ATOM 543 C CA . ARG A 1 72 ? 8.809 -8.082 10.488 1.00 44.03 72 ARG A CA 1
ATOM 544 C C . ARG A 1 72 ? 10.033 -7.374 9.929 1.00 44.03 72 ARG A C 1
ATOM 546 O O . ARG A 1 72 ? 11.003 -8.024 9.547 1.00 44.03 72 ARG A O 1
ATOM 553 N N . HIS A 1 73 ? 9.963 -6.053 9.881 1.00 43.22 73 HIS A N 1
ATOM 554 C CA . HIS A 1 73 ? 11.117 -5.167 9.795 1.00 43.22 73 HIS A CA 1
ATOM 555 C C . HIS A 1 73 ? 10.855 -3.932 10.646 1.00 43.22 73 HIS A C 1
ATOM 557 O O . HIS A 1 73 ? 9.710 -3.432 10.603 1.00 43.22 73 HIS A O 1
#

Organism: NCBI:txid749906

Foldseek 3Di:
DDPDAAEAEQADPVDDDPPPCQAEGQQLDDDPNPDGVVVVSVVVCVVVVNDHYDYHTDHDCVSVCVVVVVVPD

Sequence (73 aa):
MPNALGIISFTSPAIFVRGISSYRPVAAFSYVGRYRLVDIPVSNMTNSGIQDIQVYTNGNPKVLFDHVGSGRH

Radius of gyration: 12.7 Å; chains: 1; bounding box: 30×20×32 Å

pLDDT: mean 83.04, std 12.74, range [43.22, 96.19]